Protein AF-S8EBT1-F1 (afdb_monomer)

Radius of gyration: 14.96 Å; Cα contacts (8 Å, |Δi|>4): 111; chains: 1; bounding box: 34×23×42 Å

pLDDT: mean 84.38, std 13.12, range [36.22, 94.62]

Solvent-accessible surface area (backbone atoms only — not comparable to full-atom values): 6217 Å² total; per-residue (Å²): 126,72,70,62,26,76,38,56,50,64,58,59,62,59,48,45,78,43,65,70,53,30,58,51,56,73,31,81,90,28,49,62,36,44,53,48,15,47,75,70,41,89,92,55,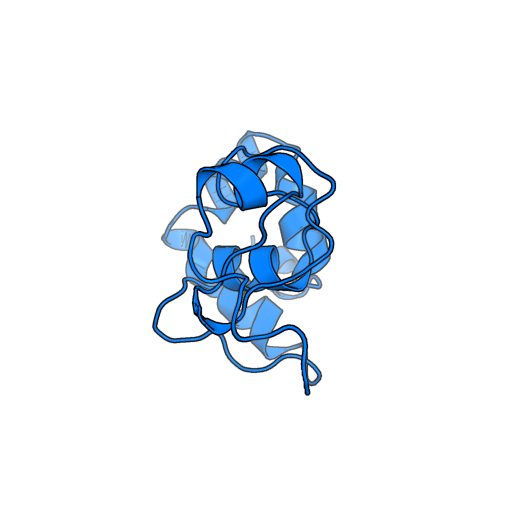78,77,68,55,92,93,46,54,53,72,54,42,49,42,53,72,70,46,41,45,10,70,84,78,66,46,69,72,6,83,54,69,41,74,94,75,72,38,20,52,21,77,70,57,35,76,78,70,48,89,68,68,87,78,75,85,79,130

Sequence (102 aa):
MQICSFVHPQSLLRSRVTKNFHEHLMSKKSAWIWKHSLGRVDELSPCPSELIEPAWIALVYSLTCTLCGNGRATDVYWVVLARVCATCRKDALVFDRFMVTL

Organism: Fomitopsis schrenkii (NCBI:txid2126942)

Secondary structure (DSSP, 8-state):
--GGGGS-HHHHHHGGGSHHHHHHHHSGGGHHHHHHHHTT-TTSPPPPTTS-HHHHHHHHH----TTT--S----EEGGGTEE--HHHHHHH-TTGGGSS--

Structure (mmCIF, N/CA/C/O backbone):
data_AF-S8EBT1-F1
#
_entry.id   AF-S8EBT1-F1
#
loop_
_atom_site.group_PDB
_atom_site.id
_atom_site.type_symbol
_atom_site.label_atom_id
_atom_site.label_alt_id
_atom_site.label_comp_id
_atom_site.label_asym_id
_atom_site.label_entity_id
_atom_site.label_seq_id
_atom_site.pdbx_PDB_ins_code
_atom_site.Cartn_x
_atom_site.Cartn_y
_atom_site.Cartn_z
_atom_site.occupancy
_atom_site.B_iso_or_equiv
_atom_site.auth_seq_id
_atom_site.auth_comp_id
_atom_site.auth_asym_id
_atom_site.auth_atom_id
_atom_site.pdbx_PDB_model_num
ATOM 1 N N . MET A 1 1 ? -10.460 6.589 16.991 1.00 60.97 1 MET A N 1
ATOM 2 C CA . MET A 1 1 ? -10.493 7.578 15.891 1.00 60.97 1 MET A CA 1
ATOM 3 C C . MET A 1 1 ? -11.583 7.209 14.885 1.00 60.97 1 MET A C 1
ATOM 5 O O . MET A 1 1 ? -11.306 6.474 13.950 1.00 60.97 1 MET A O 1
ATOM 9 N N . GLN A 1 2 ? -12.823 7.683 15.067 1.00 70.56 2 GLN A N 1
ATOM 10 C CA . GLN A 1 2 ? -13.908 7.437 14.096 1.00 70.56 2 GLN A CA 1
ATOM 11 C C . GLN A 1 2 ? -13.825 8.327 12.854 1.00 70.56 2 GLN A C 1
ATOM 13 O O . GLN A 1 2 ? -14.161 7.882 11.763 1.00 70.56 2 GLN A O 1
ATOM 18 N N . ILE A 1 3 ? -13.295 9.543 12.993 1.00 79.19 3 ILE A N 1
ATOM 19 C CA . ILE A 1 3 ? -13.215 10.532 11.907 1.00 79.19 3 ILE A CA 1
ATOM 20 C C . ILE A 1 3 ? -12.390 10.006 10.722 1.00 79.19 3 ILE A C 1
ATOM 22 O O . ILE A 1 3 ? -12.779 10.189 9.575 1.00 79.19 3 ILE A O 1
ATOM 26 N N . CYS A 1 4 ? -11.305 9.270 10.985 1.00 80.38 4 CYS A N 1
ATOM 27 C CA . CYS A 1 4 ? -10.456 8.687 9.943 1.00 80.38 4 CYS A CA 1
ATOM 28 C C . CYS A 1 4 ? -11.225 7.757 8.991 1.00 80.38 4 CYS A C 1
ATOM 30 O O . CYS A 1 4 ? -10.870 7.657 7.825 1.00 80.38 4 CYS A O 1
ATOM 32 N N . SER A 1 5 ? -12.301 7.114 9.450 1.00 80.81 5 SER A N 1
ATOM 33 C CA . SER A 1 5 ? -13.095 6.206 8.612 1.00 80.81 5 SER A CA 1
ATOM 34 C C . SER A 1 5 ? -13.935 6.928 7.547 1.00 80.81 5 SER A C 1
ATOM 36 O O . SER A 1 5 ? -14.434 6.283 6.629 1.00 80.81 5 SER A O 1
ATOM 38 N N . PHE A 1 6 ? -14.077 8.253 7.650 1.00 85.62 6 PHE A N 1
ATOM 39 C CA . PHE A 1 6 ? -14.774 9.108 6.682 1.00 85.62 6 PHE A CA 1
ATOM 40 C C . PHE A 1 6 ? -13.820 9.820 5.718 1.00 85.62 6 PHE A C 1
ATOM 42 O O . PHE A 1 6 ? -14.262 10.514 4.808 1.00 85.62 6 PHE A O 1
ATOM 49 N N . VAL A 1 7 ? -12.511 9.682 5.929 1.00 88.00 7 VAL A N 1
ATOM 50 C CA . VAL A 1 7 ? -11.489 10.310 5.095 1.00 88.00 7 VAL A CA 1
ATOM 51 C C . VAL A 1 7 ? -11.232 9.435 3.873 1.00 88.00 7 VAL A C 1
ATOM 53 O O . VAL A 1 7 ? -11.266 8.210 3.970 1.00 88.00 7 VAL A O 1
ATOM 56 N N . HIS A 1 8 ? -10.936 10.057 2.731 1.00 91.12 8 HIS A N 1
ATOM 57 C CA . HIS A 1 8 ? -10.553 9.336 1.520 1.00 91.12 8 HIS A CA 1
ATOM 58 C C . HIS A 1 8 ? -9.315 8.440 1.769 1.00 91.12 8 HIS A C 1
ATOM 60 O O . HIS A 1 8 ? -8.345 8.910 2.383 1.00 91.12 8 HIS A O 1
ATOM 66 N N . PRO A 1 9 ? -9.280 7.188 1.273 1.00 90.69 9 PRO A N 1
ATOM 67 C CA . PRO A 1 9 ? -8.197 6.247 1.565 1.00 90.69 9 PRO A CA 1
ATOM 68 C C . PRO A 1 9 ? -6.801 6.760 1.195 1.00 90.69 9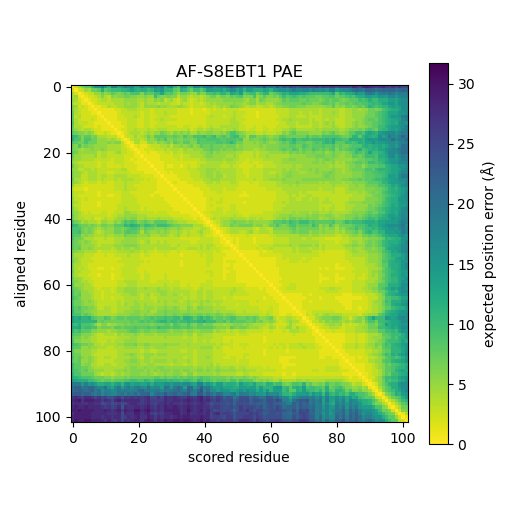 PRO A C 1
ATOM 70 O O . PRO A 1 9 ? -5.835 6.546 1.929 1.00 90.69 9 PRO A O 1
ATOM 73 N N . GLN A 1 10 ? -6.676 7.507 0.094 1.00 90.69 10 GLN A N 1
ATOM 74 C CA . GLN A 1 10 ? -5.404 8.128 -0.291 1.00 90.69 10 GLN A CA 1
ATOM 75 C C . GLN A 1 10 ? -4.900 9.130 0.761 1.00 90.69 10 GLN A C 1
ATOM 77 O O . GLN A 1 10 ? -3.697 9.231 1.004 1.00 90.69 10 GLN A O 1
ATOM 82 N N . SER A 1 11 ? -5.796 9.873 1.406 1.00 90.31 11 SER A N 1
ATOM 83 C CA . SER A 1 11 ? -5.422 10.822 2.457 1.00 90.31 11 SER A CA 1
ATOM 84 C C . SER A 1 11 ? -5.008 10.090 3.736 1.00 90.31 11 SER A C 1
ATOM 86 O O . SER A 1 11 ? -4.027 10.483 4.370 1.00 90.31 11 SER A O 1
ATOM 88 N N . LEU A 1 12 ? -5.658 8.965 4.064 1.00 90.00 12 LEU A N 1
ATOM 89 C CA . LEU A 1 12 ? -5.186 8.063 5.124 1.00 90.00 12 LEU A CA 1
ATOM 90 C C . LEU A 1 12 ? -3.778 7.540 4.824 1.00 90.00 12 LEU A C 1
ATOM 92 O O . LEU A 1 12 ? -2.912 7.547 5.699 1.00 90.00 12 LEU A O 1
ATOM 96 N N . LEU A 1 13 ? -3.508 7.175 3.572 1.00 89.38 13 LEU A N 1
ATOM 97 C CA . LEU A 1 13 ? -2.190 6.738 3.128 1.00 89.38 13 LEU A CA 1
ATOM 98 C C . LEU A 1 13 ? -1.106 7.810 3.334 1.00 89.38 13 LEU A C 1
ATOM 100 O O . LEU A 1 13 ? 0.018 7.478 3.719 1.00 89.38 13 LEU A O 1
ATOM 104 N N . ARG A 1 14 ? -1.440 9.085 3.097 1.00 86.38 14 ARG A N 1
ATOM 105 C CA . ARG A 1 14 ? -0.543 10.239 3.296 1.00 86.38 14 ARG A CA 1
ATOM 106 C C . ARG A 1 14 ? -0.334 10.585 4.770 1.00 86.38 14 ARG A C 1
ATOM 108 O O . ARG A 1 14 ? 0.740 11.046 5.133 1.00 86.38 14 ARG A O 1
ATOM 115 N N . SER A 1 15 ? -1.306 10.303 5.637 1.00 81.94 15 SER A N 1
ATOM 116 C CA . SER A 1 15 ? -1.181 10.534 7.087 1.00 81.94 15 SER A CA 1
ATOM 117 C C . SER A 1 15 ? -0.108 9.664 7.767 1.00 81.94 15 SER A C 1
ATOM 119 O O . SER A 1 15 ? 0.295 9.936 8.897 1.00 81.94 15 SER A O 1
ATOM 121 N N . ARG A 1 16 ? 0.428 8.664 7.048 1.00 71.88 16 ARG A N 1
ATOM 122 C CA . ARG A 1 16 ? 1.551 7.813 7.478 1.00 71.88 16 ARG A CA 1
ATOM 123 C C . ARG A 1 16 ? 2.868 8.568 7.706 1.00 71.88 16 ARG A C 1
ATOM 125 O O . ARG A 1 16 ? 3.788 7.991 8.269 1.00 71.88 16 ARG A O 1
ATOM 132 N N . VAL A 1 17 ? 2.974 9.831 7.290 1.00 76.38 17 VAL A N 1
ATOM 133 C CA . VAL A 1 17 ? 4.176 10.655 7.523 1.00 76.38 17 VAL A CA 1
ATOM 134 C C . VAL A 1 17 ? 4.418 10.887 9.022 1.00 76.38 17 VAL A C 1
ATOM 136 O O . VAL A 1 17 ? 5.562 11.008 9.454 1.00 76.38 17 VAL A O 1
ATOM 139 N N . THR A 1 18 ? 3.365 10.882 9.842 1.00 84.31 18 THR A N 1
ATOM 140 C CA . THR A 1 18 ? 3.491 11.027 11.295 1.00 84.31 18 THR A CA 1
ATOM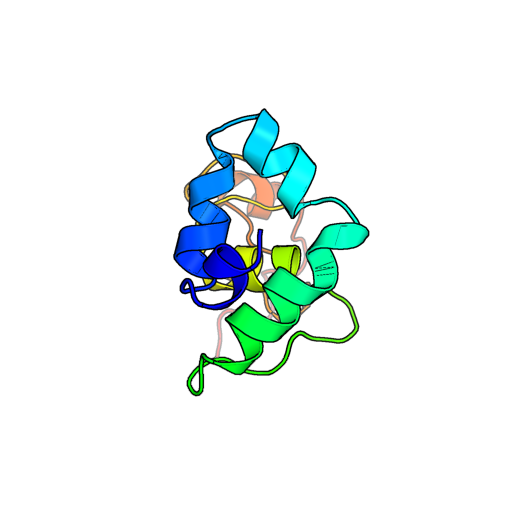 141 C C . THR A 1 18 ? 3.607 9.649 11.944 1.00 84.31 18 THR A C 1
ATOM 143 O O . THR A 1 18 ? 2.650 8.875 11.918 1.00 84.31 18 THR A O 1
ATOM 146 N N . LYS A 1 19 ? 4.750 9.349 12.576 1.00 84.00 19 LYS A N 1
ATOM 147 C CA . LYS A 1 19 ? 5.062 8.025 13.157 1.00 84.00 19 LYS A CA 1
ATOM 148 C C . LYS A 1 19 ? 3.925 7.444 14.012 1.00 84.00 19 LYS A C 1
ATOM 150 O O . LYS A 1 19 ? 3.483 6.328 13.766 1.00 84.00 19 LYS A O 1
ATOM 155 N N . ASN A 1 20 ? 3.385 8.232 14.943 1.00 85.75 20 ASN A N 1
ATOM 156 C CA . ASN A 1 20 ? 2.322 7.775 15.847 1.00 85.75 20 ASN A CA 1
ATOM 157 C C . ASN A 1 20 ? 1.017 7.438 15.103 1.00 85.75 20 ASN A C 1
ATOM 159 O O . ASN A 1 20 ? 0.345 6.460 15.426 1.00 85.75 20 ASN A O 1
ATOM 163 N N . PHE A 1 21 ? 0.653 8.234 14.090 1.00 83.88 21 PHE A N 1
ATOM 164 C CA . PHE A 1 21 ? -0.527 7.959 13.264 1.00 83.88 21 PHE A CA 1
ATOM 165 C C . PHE A 1 21 ? -0.316 6.725 12.399 1.00 83.88 21 PHE A C 1
ATOM 167 O O . PHE A 1 21 ? -1.227 5.911 12.273 1.00 83.88 21 PHE A O 1
ATOM 174 N N . HIS A 1 22 ? 0.880 6.573 11.833 1.00 86.56 22 HIS A N 1
ATOM 175 C CA . HIS A 1 22 ? 1.234 5.399 11.055 1.00 86.56 22 HIS A CA 1
ATOM 176 C C . HIS A 1 22 ? 1.101 4.119 11.884 1.00 86.56 22 HIS A C 1
ATOM 178 O O . HIS A 1 22 ? 0.376 3.211 11.483 1.00 86.56 22 HIS A O 1
ATOM 184 N N . GLU A 1 23 ? 1.725 4.073 13.062 1.00 89.00 23 GLU A N 1
ATOM 185 C CA . GLU A 1 23 ? 1.652 2.925 13.972 1.00 89.00 23 GLU A CA 1
ATOM 186 C C . GLU A 1 23 ? 0.203 2.610 14.369 1.00 89.00 23 GLU A C 1
ATOM 188 O O . GLU A 1 23 ? -0.226 1.454 14.326 1.00 89.00 23 GLU A O 1
ATOM 193 N N . HIS A 1 24 ? -0.593 3.637 14.683 1.00 89.88 24 HIS A N 1
ATOM 194 C CA . HIS A 1 24 ? -1.999 3.451 15.027 1.00 89.88 24 HIS A CA 1
ATOM 195 C C . HIS A 1 24 ? -2.821 2.901 13.853 1.00 89.88 24 HIS A C 1
ATOM 197 O O . HIS A 1 24 ? -3.573 1.938 14.030 1.00 89.88 24 HIS A O 1
ATOM 203 N N . LEU A 1 2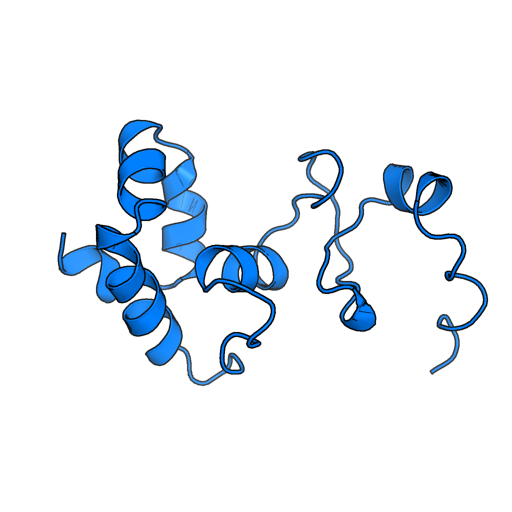5 ? -2.684 3.482 12.657 1.00 89.62 25 LEU A N 1
ATOM 204 C CA . LEU A 1 25 ? -3.447 3.101 11.464 1.00 89.62 25 LEU A CA 1
ATOM 205 C C . LEU A 1 25 ? -3.058 1.727 10.918 1.00 89.62 25 LEU A C 1
ATOM 207 O O . LEU A 1 25 ? -3.919 1.037 10.379 1.00 89.62 25 LEU A O 1
ATOM 211 N N . MET A 1 26 ? -1.798 1.318 11.065 1.00 89.38 26 MET A N 1
ATOM 212 C CA . MET A 1 26 ? -1.324 -0.005 10.643 1.00 89.38 2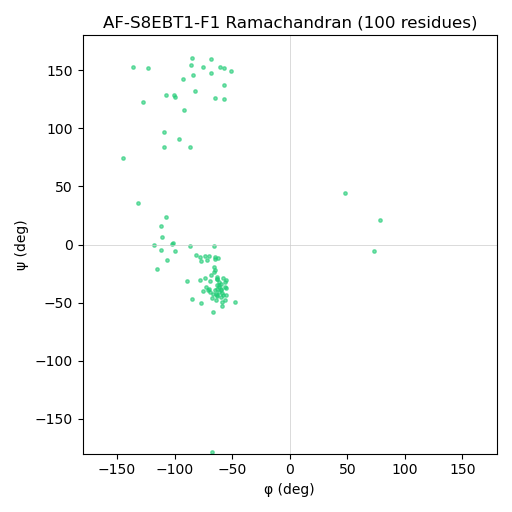6 MET A CA 1
ATOM 213 C C . MET A 1 26 ? -1.640 -1.106 11.666 1.00 89.38 26 MET A C 1
ATOM 215 O O . MET A 1 26 ? -1.464 -2.289 11.377 1.00 89.38 26 MET A O 1
ATOM 219 N N . SER A 1 27 ? -2.123 -0.753 12.862 1.00 91.44 27 SER A N 1
ATOM 220 C CA . SER A 1 27 ? -2.535 -1.743 13.855 1.00 91.44 27 SER A CA 1
ATOM 221 C C . SER A 1 27 ? -3.796 -2.498 13.414 1.00 91.44 27 SER A C 1
ATOM 223 O O . SER A 1 27 ? -4.712 -1.931 12.815 1.00 91.44 27 SER A O 1
ATOM 225 N N . LYS A 1 28 ? -3.913 -3.775 13.803 1.00 89.25 28 LYS A N 1
ATOM 226 C CA . LYS A 1 28 ? -5.111 -4.599 13.533 1.00 89.25 28 LYS A CA 1
ATOM 227 C C . LYS A 1 28 ? -6.407 -3.962 14.056 1.00 89.25 28 LYS A C 1
ATOM 229 O O . LYS A 1 28 ? -7.461 -4.133 13.454 1.00 89.25 28 LYS A O 1
ATOM 234 N N . LYS A 1 29 ? -6.325 -3.182 15.144 1.00 90.31 29 LYS A N 1
ATOM 235 C CA . LYS A 1 29 ? -7.463 -2.450 15.730 1.00 90.31 29 LYS A CA 1
ATOM 236 C C . LYS A 1 29 ? -8.010 -1.356 14.809 1.00 90.31 29 LYS A C 1
ATOM 238 O O . LYS A 1 29 ? -9.145 -0.936 14.996 1.00 90.31 29 LYS A O 1
ATOM 243 N N . SER A 1 30 ? -7.224 -0.918 13.831 1.00 91.38 30 SER A N 1
ATOM 244 C CA . SER A 1 30 ? -7.585 0.111 12.855 1.00 91.38 30 SER A CA 1
ATOM 245 C C . SER A 1 30 ? -7.973 -0.465 11.493 1.00 91.38 30 SER A C 1
ATOM 247 O O . SER A 1 30 ? -8.327 0.300 10.604 1.00 91.38 30 SER A O 1
ATOM 249 N N . ALA A 1 31 ? -7.973 -1.791 11.307 1.00 91.56 31 ALA A N 1
ATOM 250 C CA . ALA A 1 31 ? -8.342 -2.419 10.032 1.00 91.56 31 ALA A CA 1
ATOM 251 C C . ALA A 1 31 ? -9.743 -1.995 9.548 1.00 91.56 31 ALA A C 1
ATOM 253 O O . ALA A 1 31 ? -9.959 -1.745 8.365 1.00 91.56 31 ALA A O 1
ATOM 254 N N . TRP A 1 32 ? -10.687 -1.830 10.478 1.00 92.56 32 TRP A N 1
ATOM 255 C CA . TRP A 1 32 ? -12.040 -1.366 10.165 1.00 92.56 32 TRP A CA 1
ATOM 256 C C . TRP A 1 32 ? -12.071 0.059 9.585 1.00 92.56 32 TRP A C 1
ATOM 258 O O . TRP A 1 32 ? -12.944 0.353 8.774 1.00 92.56 32 TRP A O 1
ATOM 268 N N . ILE A 1 33 ? -11.118 0.928 9.953 1.00 93.56 33 ILE A N 1
ATOM 269 C CA . ILE A 1 33 ? -11.009 2.296 9.420 1.00 93.56 33 ILE A CA 1
ATOM 270 C C . ILE A 1 33 ? -10.738 2.228 7.920 1.00 93.56 33 ILE A C 1
ATOM 272 O O . ILE A 1 33 ? -11.385 2.934 7.152 1.00 93.56 33 ILE A O 1
ATOM 276 N N . TRP A 1 34 ? -9.822 1.350 7.507 1.00 92.81 34 TRP A N 1
ATOM 277 C CA . TRP A 1 34 ? -9.483 1.151 6.102 1.00 92.81 34 TRP A CA 1
ATOM 278 C C . TRP A 1 34 ? -10.631 0.530 5.318 1.00 92.81 34 TRP A C 1
ATOM 280 O O . TRP A 1 34 ? -10.972 1.049 4.263 1.00 92.81 34 TRP A O 1
ATOM 290 N N . LYS A 1 35 ? -11.273 -0.513 5.859 1.00 91.94 35 LYS A N 1
ATOM 291 C CA . LYS A 1 35 ? -12.458 -1.134 5.244 1.00 91.94 35 LYS A CA 1
ATOM 292 C C . LYS A 1 35 ? -13.571 -0.122 5.003 1.00 91.94 35 LYS A C 1
ATOM 294 O O . LYS A 1 35 ? -14.120 -0.052 3.911 1.00 91.94 35 LYS A O 1
ATOM 299 N N . HIS A 1 36 ? -13.880 0.680 6.018 1.00 92.69 36 HIS A N 1
ATOM 300 C CA . HIS A 1 36 ? -14.945 1.668 5.935 1.00 92.69 36 HIS A CA 1
ATOM 301 C C . HIS A 1 36 ? -14.577 2.845 5.025 1.00 92.69 36 HIS A C 1
ATOM 303 O O . HIS A 1 36 ? -15.419 3.304 4.266 1.00 92.69 36 HIS A O 1
ATOM 309 N N . SER A 1 37 ? -13.328 3.314 5.063 1.00 92.00 37 SER A N 1
ATOM 310 C CA . SER A 1 37 ? -12.833 4.358 4.158 1.00 92.00 37 SER A CA 1
ATOM 311 C C . SER A 1 37 ? -12.861 3.893 2.698 1.00 92.00 37 SER A C 1
ATOM 313 O O . SER A 1 37 ? -13.323 4.631 1.832 1.00 92.00 37 SER A O 1
ATOM 315 N N . LEU A 1 38 ? -12.433 2.653 2.429 1.00 91.62 38 LEU A N 1
ATOM 316 C CA . LEU A 1 38 ? -12.444 2.049 1.096 1.00 91.62 38 LEU A CA 1
ATOM 317 C C . LEU A 1 38 ? -13.870 1.825 0.581 1.00 91.62 38 LEU A C 1
ATOM 319 O O . LEU A 1 38 ? -14.152 2.155 -0.562 1.00 91.62 38 LEU A O 1
ATOM 323 N N . GLY A 1 39 ? -14.786 1.338 1.424 1.00 89.56 39 GLY A N 1
ATOM 324 C CA . GLY A 1 39 ? -16.185 1.101 1.047 1.00 89.56 39 GLY A CA 1
ATOM 325 C C . GLY A 1 39 ? -16.997 2.360 0.713 1.00 89.56 39 GLY A C 1
ATOM 326 O O . GLY A 1 39 ? -18.174 2.245 0.401 1.00 89.56 39 GLY A O 1
ATOM 327 N N . ARG A 1 40 ? -16.397 3.554 0.809 1.00 88.88 40 ARG A N 1
ATOM 328 C CA . ARG A 1 40 ? -16.998 4.839 0.409 1.00 88.88 40 ARG A CA 1
ATOM 329 C C . ARG A 1 40 ? -16.489 5.340 -0.945 1.00 88.88 40 ARG A C 1
ATOM 331 O O . ARG A 1 40 ? -16.838 6.448 -1.338 1.00 88.88 40 ARG A O 1
ATOM 338 N N . VAL A 1 41 ? -15.618 4.580 -1.606 1.00 89.31 41 VAL A N 1
ATOM 339 C CA . VAL A 1 41 ? -15.015 4.928 -2.894 1.00 89.31 41 VAL A CA 1
ATOM 340 C C . VAL A 1 41 ? -15.618 4.018 -3.961 1.00 89.31 41 VAL A C 1
ATOM 342 O O . VAL A 1 41 ? -15.174 2.887 -4.127 1.00 89.31 41 VAL A O 1
ATOM 345 N N . ASP A 1 42 ? -16.633 4.511 -4.674 1.00 84.69 42 ASP A N 1
ATOM 346 C CA . ASP A 1 42 ? -17.388 3.718 -5.664 1.00 84.69 42 ASP A CA 1
ATOM 347 C C . ASP A 1 42 ? -16.559 3.356 -6.909 1.00 84.69 42 ASP A C 1
ATOM 349 O O . ASP A 1 42 ? -16.801 2.352 -7.573 1.00 84.69 42 ASP A O 1
ATOM 353 N N . GLU A 1 43 ? -15.556 4.171 -7.225 1.00 85.00 43 GLU A N 1
ATOM 354 C CA . GLU A 1 43 ? -14.661 4.015 -8.379 1.00 85.00 43 GLU A CA 1
ATOM 355 C C . GLU A 1 43 ? -13.564 2.958 -8.181 1.00 85.00 43 GLU A C 1
ATOM 357 O O . GLU A 1 43 ? -12.872 2.604 -9.138 1.00 85.00 43 GLU A O 1
ATOM 362 N N . LEU A 1 44 ? -13.383 2.452 -6.956 1.00 85.56 44 LEU A N 1
ATOM 363 C CA . LEU A 1 44 ? -12.317 1.513 -6.633 1.00 85.56 44 LEU A CA 1
ATOM 364 C C . LEU A 1 44 ? -12.871 0.109 -6.404 1.00 85.56 44 LEU A C 1
ATOM 366 O O . LEU A 1 44 ? -13.769 -0.103 -5.592 1.00 85.56 44 LEU A O 1
ATOM 370 N N . SER A 1 45 ? -12.287 -0.881 -7.083 1.00 86.94 45 SER A N 1
ATOM 371 C CA . SER A 1 45 ? -12.653 -2.274 -6.854 1.00 86.94 45 SER A CA 1
ATOM 372 C C . SER A 1 45 ? -12.384 -2.687 -5.398 1.00 86.94 45 SER A C 1
ATOM 374 O O . SER A 1 45 ? -11.464 -2.156 -4.755 1.00 86.94 45 SER A O 1
ATOM 376 N N . PRO A 1 46 ? -13.138 -3.672 -4.878 1.00 87.75 46 PRO A N 1
ATOM 377 C CA . PRO A 1 46 ? -12.862 -4.252 -3.573 1.00 87.75 46 PRO A CA 1
ATOM 378 C C . PRO A 1 46 ? -11.400 -4.687 -3.441 1.00 87.75 46 PRO A C 1
ATOM 380 O O . PRO A 1 46 ? -10.765 -5.084 -4.421 1.00 87.75 46 PRO A O 1
ATOM 383 N N . CYS A 1 47 ? -10.876 -4.626 -2.216 1.00 92.69 47 CYS A N 1
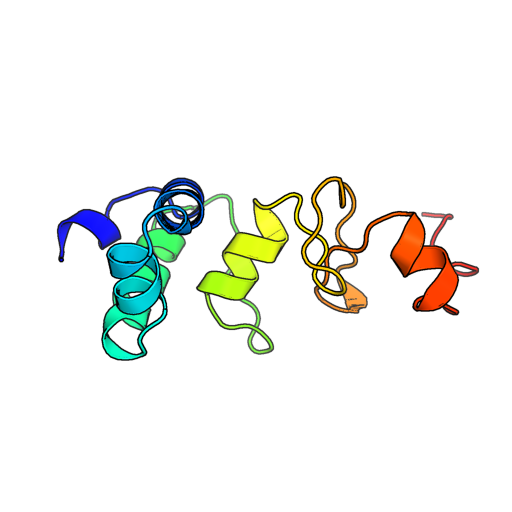ATOM 384 C CA . CYS A 1 47 ? -9.539 -5.125 -1.912 1.00 92.69 47 CYS A CA 1
ATOM 385 C C . CYS A 1 47 ? -9.444 -6.616 -2.295 1.00 92.69 47 CYS A C 1
ATOM 387 O O . CYS A 1 47 ? -10.266 -7.398 -1.806 1.00 92.69 47 CYS A O 1
ATOM 389 N N . PRO A 1 48 ? -8.465 -7.021 -3.127 1.00 92.00 48 PRO A N 1
ATOM 390 C CA . PRO A 1 48 ? -8.197 -8.428 -3.410 1.00 92.00 48 PRO A CA 1
ATOM 391 C C . PRO A 1 48 ? -7.907 -9.212 -2.127 1.00 92.00 48 PRO A C 1
ATOM 393 O O . PRO A 1 48 ? -7.383 -8.655 -1.162 1.00 92.00 48 PRO A O 1
ATOM 396 N N . SER A 1 49 ? -8.211 -10.509 -2.125 1.00 92.12 49 SER A N 1
ATOM 397 C CA . SER A 1 49 ? -8.028 -11.391 -0.960 1.00 92.12 49 SER A CA 1
ATOM 398 C C . SER A 1 49 ? -6.562 -11.589 -0.551 1.00 92.12 49 SER A C 1
ATOM 400 O O . SER A 1 49 ? -6.254 -11.905 0.595 1.00 92.12 49 SER A O 1
ATOM 402 N N . GLU A 1 50 ? -5.661 -11.361 -1.498 1.00 92.81 50 GLU A N 1
ATOM 403 C CA . GLU A 1 50 ? -4.213 -11.464 -1.408 1.00 92.81 50 GLU A CA 1
ATOM 404 C C . GLU A 1 50 ? -3.595 -10.259 -0.687 1.00 92.81 50 GLU A C 1
ATOM 406 O O . GLU A 1 50 ? -2.426 -10.295 -0.298 1.00 92.81 50 GLU A O 1
ATOM 411 N N . LEU A 1 51 ? -4.364 -9.179 -0.511 1.00 92.50 51 LEU A N 1
ATOM 412 C CA . LEU A 1 51 ? -3.910 -7.935 0.091 1.00 92.50 51 LEU A CA 1
ATOM 413 C C . LEU A 1 51 ? -4.754 -7.551 1.302 1.00 92.50 51 LEU A C 1
ATOM 415 O O . LEU A 1 51 ? -5.947 -7.816 1.397 1.00 92.50 51 LEU A O 1
ATOM 419 N N . ILE A 1 52 ? -4.109 -6.832 2.216 1.00 92.81 52 ILE A N 1
ATOM 420 C CA . ILE A 1 52 ? -4.808 -6.037 3.225 1.00 92.81 52 ILE A CA 1
ATOM 421 C C . ILE A 1 52 ? -5.155 -4.663 2.647 1.00 92.81 52 ILE A C 1
ATOM 423 O O . ILE A 1 52 ? -4.438 -4.143 1.788 1.00 92.81 52 ILE A O 1
ATOM 427 N N . GLU A 1 53 ? -6.190 -4.013 3.173 1.00 93.56 53 GLU A N 1
ATOM 428 C CA . GLU A 1 53 ? -6.689 -2.739 2.649 1.00 93.56 53 GLU A CA 1
ATOM 429 C C . GLU A 1 53 ? -5.606 -1.644 2.577 1.00 93.56 53 GLU A C 1
ATOM 431 O O . GLU A 1 53 ? -5.491 -1.003 1.534 1.00 93.56 53 GLU A O 1
ATOM 436 N N . PRO A 1 54 ? -4.729 -1.439 3.585 1.00 92.62 54 PRO A N 1
ATOM 437 C CA . PRO A 1 54 ? -3.644 -0.460 3.469 1.00 92.62 54 PRO A CA 1
ATOM 438 C C . PRO A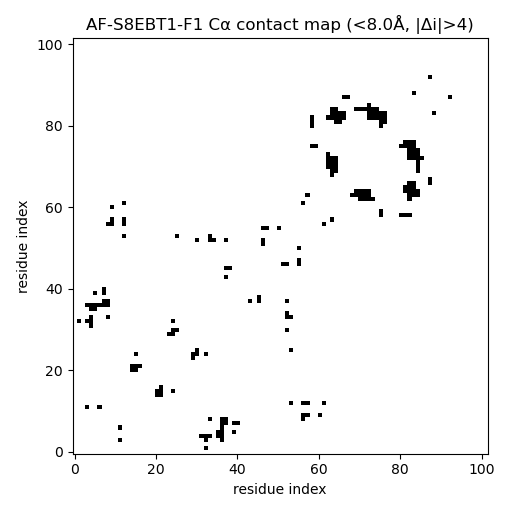 1 54 ? -2.678 -0.749 2.311 1.00 92.62 54 PRO A C 1
ATOM 440 O O . PRO A 1 54 ? -2.139 0.184 1.713 1.00 92.62 54 PRO A O 1
ATOM 443 N N . ALA A 1 55 ? -2.439 -2.029 2.004 1.00 92.56 55 ALA A N 1
ATOM 444 C CA . ALA A 1 55 ? -1.574 -2.450 0.906 1.00 92.56 55 ALA A CA 1
ATOM 445 C C . ALA A 1 55 ? -2.268 -2.252 -0.446 1.00 92.56 55 ALA A C 1
ATOM 447 O O . ALA A 1 55 ? -1.644 -1.737 -1.369 1.00 92.56 55 ALA A O 1
ATOM 448 N N . TRP A 1 56 ? -3.567 -2.552 -0.534 1.00 94.62 56 TRP A N 1
ATOM 449 C CA . TRP A 1 56 ? -4.393 -2.253 -1.705 1.00 94.62 56 TRP A CA 1
ATOM 450 C C . TRP A 1 56 ? -4.414 -0.758 -2.031 1.00 94.62 56 TRP A C 1
ATOM 452 O O . TRP A 1 56 ? -4.095 -0.349 -3.145 1.00 94.62 56 TRP A O 1
ATOM 462 N N . ILE A 1 57 ? -4.668 0.088 -1.032 1.00 93.44 57 ILE A N 1
ATOM 463 C CA . ILE A 1 57 ? -4.641 1.546 -1.202 1.00 93.44 57 ILE A CA 1
ATOM 464 C C . ILE A 1 57 ? -3.241 2.036 -1.590 1.00 93.44 57 ILE A C 1
ATOM 466 O O . ILE A 1 57 ? -3.114 2.944 -2.412 1.00 93.44 57 ILE A O 1
ATOM 470 N N . ALA A 1 58 ? -2.177 1.448 -1.033 1.00 92.88 58 ALA A N 1
ATOM 471 C CA . ALA A 1 58 ? -0.813 1.775 -1.439 1.00 92.88 58 ALA A CA 1
ATOM 472 C C . ALA A 1 58 ? -0.542 1.388 -2.901 1.00 92.88 58 ALA A C 1
ATOM 474 O O . ALA A 1 58 ? 0.061 2.176 -3.627 1.00 92.88 58 ALA A O 1
ATOM 475 N N . LEU A 1 59 ? -1.007 0.216 -3.335 1.00 94.31 59 LEU A N 1
ATOM 476 C CA . LEU A 1 59 ? -0.879 -0.259 -4.709 1.00 94.31 59 LEU A CA 1
ATOM 477 C C . LEU A 1 59 ? -1.593 0.675 -5.688 1.00 94.31 59 LEU A C 1
ATOM 479 O O . LEU A 1 59 ? -1.051 1.000 -6.737 1.00 94.31 59 LEU A O 1
ATOM 483 N N . VAL A 1 60 ? -2.776 1.162 -5.329 1.00 92.75 60 VAL A N 1
ATOM 484 C CA . VAL A 1 60 ? -3.582 2.019 -6.202 1.00 92.75 60 VAL A CA 1
ATOM 485 C C . VAL A 1 60 ? -3.039 3.450 -6.222 1.00 92.75 60 VAL A C 1
ATOM 487 O O . VAL A 1 60 ? -2.763 3.985 -7.293 1.00 92.75 60 VAL A O 1
ATOM 490 N N . TYR A 1 61 ? -2.808 4.059 -5.054 1.00 91.56 61 TYR A N 1
ATOM 491 C CA . TYR A 1 61 ? -2.583 5.506 -4.941 1.00 91.56 61 TYR A CA 1
ATOM 492 C C . TYR A 1 61 ? -1.139 5.949 -4.662 1.00 91.56 61 TYR A C 1
ATOM 494 O O . TYR A 1 61 ? -0.855 7.149 -4.733 1.00 91.56 61 TYR A O 1
ATOM 502 N N . SER A 1 62 ? -0.234 5.045 -4.275 1.00 91.50 62 SER A N 1
ATOM 503 C CA . SER A 1 62 ? 1.164 5.408 -4.008 1.00 91.50 62 SER A CA 1
ATOM 504 C C . SER A 1 62 ? 1.999 5.414 -5.284 1.00 91.50 62 SER A C 1
ATOM 506 O O . SER A 1 62 ? 1.659 4.763 -6.257 1.00 91.50 62 SER A O 1
ATOM 508 N N . LEU A 1 63 ? 3.150 6.088 -5.261 1.00 92.62 63 LEU A N 1
ATOM 509 C CA . LEU A 1 63 ? 4.199 5.956 -6.288 1.00 92.62 63 LEU A CA 1
ATOM 510 C C . LEU A 1 63 ? 5.457 5.282 -5.727 1.00 92.62 63 LEU A C 1
ATOM 512 O O . LEU A 1 63 ? 6.547 5.393 -6.291 1.00 92.62 63 LEU A O 1
ATOM 516 N N . THR A 1 64 ? 5.317 4.635 -4.573 1.00 92.69 64 THR A N 1
ATOM 517 C CA . THR A 1 64 ? 6.389 3.932 -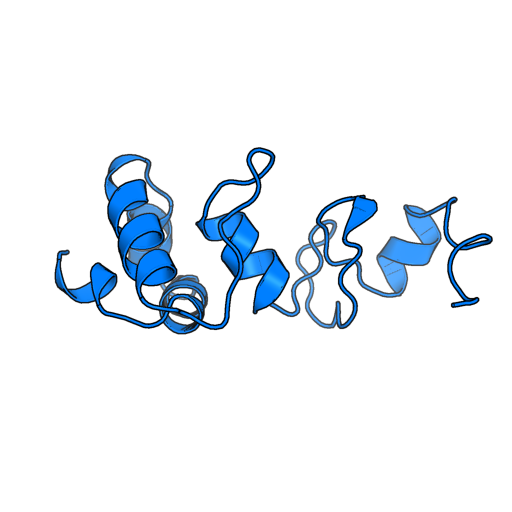3.876 1.00 92.69 64 THR A CA 1
ATOM 518 C C . THR A 1 64 ? 6.589 2.544 -4.468 1.00 92.69 64 THR A C 1
ATOM 520 O O . THR A 1 64 ? 5.634 1.791 -4.633 1.00 92.69 64 THR A O 1
ATOM 523 N N . CYS A 1 65 ? 7.842 2.199 -4.747 1.00 92.56 65 CYS A N 1
ATOM 524 C CA . CYS A 1 65 ? 8.259 0.857 -5.108 1.00 92.56 65 CYS A CA 1
ATOM 525 C C . CYS A 1 65 ? 8.038 -0.094 -3.928 1.00 92.56 65 CYS A C 1
ATOM 527 O O . CYS A 1 65 ? 8.558 0.142 -2.838 1.00 92.56 65 CYS A O 1
ATOM 529 N N . THR A 1 66 ? 7.324 -1.190 -4.161 1.00 91.19 66 THR A N 1
ATOM 530 C CA . THR A 1 66 ? 7.083 -2.248 -3.175 1.00 91.19 66 THR A CA 1
ATOM 531 C C . THR A 1 66 ? 8.384 -2.931 -2.742 1.00 91.19 66 THR A C 1
ATOM 533 O O . THR A 1 66 ? 8.480 -3.376 -1.605 1.00 91.19 66 THR A O 1
ATOM 536 N N . LEU A 1 67 ? 9.394 -2.990 -3.620 1.00 89.81 67 LEU A N 1
ATOM 537 C CA . LEU A 1 67 ? 10.644 -3.712 -3.357 1.00 89.81 67 LEU A CA 1
ATOM 538 C C . LEU A 1 67 ? 11.672 -2.884 -2.579 1.00 89.81 67 LEU A C 1
ATOM 540 O O . LEU A 1 67 ? 12.261 -3.378 -1.626 1.00 89.81 67 LEU A O 1
ATOM 544 N N . CYS A 1 68 ? 11.900 -1.629 -2.976 1.00 91.44 68 CYS A N 1
ATOM 545 C CA . CYS A 1 68 ? 12.952 -0.796 -2.381 1.00 91.44 68 CYS A CA 1
ATOM 546 C C . CYS A 1 68 ? 12.437 0.393 -1.564 1.00 91.44 68 CYS A C 1
ATOM 548 O O . CYS A 1 68 ? 13.238 1.124 -0.992 1.00 91.44 68 CYS A O 1
ATOM 550 N N . GLY A 1 69 ? 11.125 0.644 -1.536 1.00 90.19 69 GLY A N 1
ATOM 551 C CA . GLY A 1 69 ? 10.532 1.756 -0.786 1.00 90.19 69 GLY A CA 1
ATOM 552 C C . GLY A 1 69 ? 10.764 3.151 -1.383 1.00 90.19 69 GLY A C 1
ATOM 553 O O . GLY A 1 69 ? 10.174 4.123 -0.911 1.00 90.19 69 GLY A O 1
AT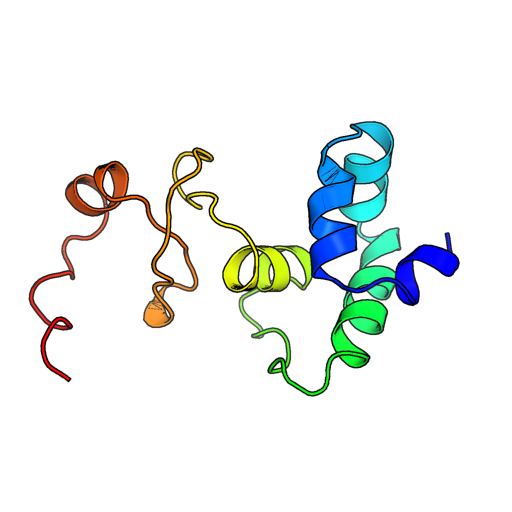OM 554 N N . ASN A 1 70 ? 11.561 3.279 -2.447 1.00 89.62 70 ASN A N 1
ATOM 555 C CA . ASN A 1 70 ? 11.771 4.559 -3.124 1.00 89.62 70 ASN A CA 1
ATOM 556 C C . ASN A 1 70 ? 10.568 4.951 -3.988 1.00 89.62 70 ASN A C 1
ATOM 558 O O . ASN A 1 70 ? 9.838 4.100 -4.493 1.00 89.62 70 ASN A O 1
ATOM 562 N N . GLY A 1 71 ? 10.370 6.254 -4.193 1.00 85.62 71 GLY A N 1
ATOM 563 C CA . GLY A 1 71 ? 9.358 6.762 -5.123 1.00 85.62 71 GLY A CA 1
ATOM 564 C C . GLY A 1 71 ? 9.669 6.453 -6.597 1.00 85.62 71 GLY A C 1
ATOM 565 O O . GLY A 1 71 ? 10.718 5.897 -6.922 1.00 85.62 71 GLY A O 1
ATOM 566 N N . ARG A 1 72 ? 8.788 6.917 -7.497 1.00 87.31 72 ARG A N 1
ATOM 567 C CA . ARG A 1 72 ? 8.886 6.811 -8.974 1.00 87.31 72 ARG A CA 1
ATOM 568 C C . ARG A 1 72 ? 8.515 5.442 -9.564 1.00 87.31 72 ARG A C 1
ATOM 570 O O . ARG A 1 72 ? 8.895 5.138 -10.690 1.00 87.31 72 ARG A O 1
ATOM 577 N N . ALA A 1 73 ? 7.761 4.621 -8.839 1.00 90.25 73 ALA A N 1
ATOM 578 C CA . ALA A 1 73 ? 7.123 3.435 -9.404 1.00 90.25 73 ALA A CA 1
ATOM 579 C C . ALA A 1 73 ? 5.755 3.816 -10.003 1.00 90.25 73 ALA A C 1
ATOM 581 O O . ALA A 1 73 ? 4.724 3.745 -9.330 1.00 90.25 73 ALA A O 1
ATOM 582 N N . THR A 1 74 ? 5.768 4.301 -11.248 1.00 84.75 74 THR A N 1
ATOM 583 C CA . THR A 1 74 ? 4.576 4.796 -11.964 1.00 84.75 74 THR A CA 1
ATOM 584 C C . THR A 1 74 ? 3.617 3.679 -12.351 1.00 84.75 74 THR A C 1
ATOM 586 O O . THR A 1 74 ? 2.406 3.847 -12.210 1.00 84.75 74 THR A O 1
ATOM 589 N N . ASP A 1 75 ? 4.161 2.531 -12.748 1.00 86.50 75 ASP A N 1
ATOM 590 C CA . ASP A 1 75 ? 3.378 1.409 -13.257 1.00 86.50 75 ASP A CA 1
ATOM 591 C C . ASP A 1 75 ? 3.006 0.434 -12.138 1.00 86.50 75 ASP A C 1
ATOM 593 O O . ASP A 1 75 ? 3.801 0.155 -11.230 1.00 86.50 75 ASP A O 1
ATOM 597 N N . VAL A 1 76 ? 1.790 -0.101 -12.236 1.00 90.56 76 VAL A N 1
ATOM 598 C CA . VAL A 1 76 ? 1.287 -1.183 -11.387 1.00 90.56 76 VAL A CA 1
ATOM 599 C C . VAL A 1 76 ? 1.378 -2.491 -12.157 1.00 90.56 76 VAL A C 1
ATOM 601 O O . VAL A 1 76 ? 0.853 -2.606 -13.261 1.00 90.56 76 VAL A O 1
ATOM 604 N N . TYR A 1 77 ? 1.992 -3.496 -11.545 1.00 90.56 77 TYR A N 1
ATOM 605 C CA . TYR A 1 77 ? 2.025 -4.859 -12.055 1.00 90.56 77 TYR A CA 1
ATOM 606 C C . TYR A 1 77 ? 0.918 -5.660 -11.388 1.00 90.56 77 TYR A C 1
ATOM 608 O O . TYR A 1 77 ? 1.123 -6.242 -10.323 1.00 90.56 77 TYR A O 1
ATOM 616 N N . TRP A 1 78 ? -0.263 -5.680 -12.004 1.00 89.69 78 TRP A N 1
ATOM 617 C CA . TRP A 1 78 ? -1.454 -6.315 -11.431 1.00 89.69 78 TRP A CA 1
ATOM 618 C C . TRP A 1 78 ? -1.294 -7.820 -11.193 1.00 89.69 78 TRP A C 1
ATOM 620 O O . TRP A 1 78 ? -1.811 -8.326 -10.207 1.00 89.69 78 TRP A O 1
ATOM 630 N N . VAL A 1 79 ? -0.513 -8.518 -12.025 1.00 87.69 79 VAL A N 1
ATOM 631 C CA . VAL A 1 79 ? -0.257 -9.967 -11.882 1.00 87.69 79 VAL A CA 1
ATOM 632 C C . VAL A 1 79 ? 0.439 -10.306 -10.560 1.00 87.69 79 VAL A C 1
ATOM 634 O O . VAL A 1 79 ? 0.172 -11.345 -9.968 1.00 87.69 79 VAL A O 1
ATOM 637 N N . VAL A 1 80 ? 1.323 -9.426 -10.087 1.00 87.81 80 VAL A N 1
ATOM 638 C CA . VAL A 1 80 ? 2.085 -9.613 -8.838 1.00 87.81 80 VAL A CA 1
ATOM 639 C C . VAL A 1 80 ? 1.659 -8.639 -7.740 1.00 87.81 80 VAL A C 1
ATOM 641 O O . VAL A 1 80 ? 2.300 -8.573 -6.695 1.00 87.81 80 VAL A O 1
ATOM 644 N N . LEU A 1 81 ? 0.599 -7.861 -7.987 1.00 91.88 81 LEU A N 1
ATOM 645 C CA . LEU A 1 81 ? 0.041 -6.867 -7.072 1.00 91.88 81 LEU A CA 1
ATOM 646 C C . LEU A 1 81 ? 1.105 -5.935 -6.458 1.00 91.88 81 LEU A C 1
ATOM 648 O O . LEU A 1 81 ? 1.091 -5.644 -5.260 1.00 91.88 81 LEU A O 1
ATOM 652 N N . ALA A 1 82 ? 2.037 -5.448 -7.285 1.00 91.38 82 ALA A N 1
ATOM 653 C CA . ALA A 1 82 ? 3.154 -4.616 -6.837 1.00 91.38 82 ALA A CA 1
ATOM 654 C C . ALA A 1 82 ? 3.415 -3.409 -7.746 1.00 91.38 82 ALA A C 1
ATOM 656 O O . ALA A 1 82 ? 3.182 -3.439 -8.954 1.00 91.38 82 ALA A O 1
ATOM 657 N N . ARG A 1 83 ? 3.977 -2.347 -7.161 1.00 92.25 83 ARG A N 1
ATOM 658 C CA . ARG A 1 83 ? 4.587 -1.234 -7.896 1.00 92.25 83 ARG A CA 1
ATOM 659 C C . ARG A 1 83 ? 6.089 -1.424 -7.901 1.00 92.25 83 ARG A C 1
ATOM 661 O O . ARG A 1 83 ? 6.695 -1.571 -6.842 1.00 92.25 83 ARG A O 1
ATOM 668 N N . VAL A 1 84 ? 6.708 -1.392 -9.075 1.00 90.75 84 VAL A N 1
ATOM 669 C CA . VAL A 1 84 ? 8.150 -1.629 -9.203 1.00 90.75 84 VAL A CA 1
ATOM 670 C C . VAL A 1 84 ? 8.790 -0.487 -9.981 1.00 90.75 84 VAL A C 1
ATOM 672 O O . VAL A 1 84 ? 8.389 -0.177 -11.104 1.00 90.75 84 VAL A O 1
ATOM 675 N N . CYS A 1 85 ? 9.781 0.174 -9.376 1.00 90.88 85 CYS A N 1
ATOM 676 C CA . CYS A 1 85 ? 10.533 1.224 -10.058 1.00 90.88 85 CYS A CA 1
ATOM 677 C C . CYS A 1 85 ? 11.394 0.633 -11.185 1.00 90.88 85 CYS A C 1
ATOM 679 O O . CYS A 1 85 ? 11.725 -0.552 -11.179 1.00 90.88 85 CYS A O 1
ATOM 681 N N . ALA A 1 86 ? 11.796 1.470 -12.142 1.00 87.88 86 ALA A N 1
ATOM 682 C CA . ALA A 1 86 ? 12.587 1.032 -13.293 1.00 87.88 86 ALA A CA 1
ATOM 683 C C . ALA A 1 86 ? 13.895 0.318 -12.904 1.00 87.88 86 ALA A C 1
ATOM 685 O O . ALA A 1 86 ? 14.320 -0.590 -13.610 1.00 87.88 86 ALA A O 1
ATOM 686 N N . THR A 1 87 ? 14.516 0.695 -11.781 1.00 88.81 87 THR A N 1
ATOM 687 C CA . THR A 1 87 ? 15.718 0.024 -11.265 1.00 88.81 87 THR A CA 1
ATOM 688 C C . THR A 1 87 ? 15.397 -1.399 -10.820 1.00 88.81 87 THR A C 1
ATOM 690 O O . THR A 1 87 ? 15.920 -2.345 -11.392 1.00 88.81 87 THR A O 1
ATOM 693 N N . CYS A 1 88 ? 14.461 -1.569 -9.880 1.00 88.50 88 CYS A N 1
ATOM 694 C CA . CYS A 1 88 ? 14.117 -2.892 -9.358 1.00 88.50 88 CYS A CA 1
ATOM 695 C C . CYS A 1 88 ? 13.463 -3.803 -10.404 1.00 88.50 88 CYS A C 1
ATOM 697 O O . CYS A 1 88 ? 13.535 -5.017 -10.277 1.00 88.50 88 CYS A O 1
ATOM 699 N N . ARG A 1 89 ? 12.839 -3.238 -11.445 1.00 86.06 89 ARG A N 1
ATOM 700 C CA . ARG A 1 89 ? 12.281 -4.004 -12.568 1.00 86.06 89 ARG A CA 1
ATOM 701 C C . ARG A 1 89 ? 13.369 -4.808 -13.278 1.00 86.06 89 ARG A C 1
ATOM 703 O O . ARG A 1 89 ? 13.165 -5.987 -13.534 1.00 86.06 89 ARG A O 1
ATOM 710 N N . LYS A 1 90 ? 14.524 -4.185 -13.539 1.00 81.69 90 LYS A N 1
ATOM 711 C CA . LYS A 1 90 ? 15.663 -4.832 -14.210 1.00 81.69 90 LYS A CA 1
ATOM 712 C C . LYS A 1 90 ? 16.224 -5.999 -13.402 1.00 81.69 90 LYS A C 1
ATOM 714 O O . LYS A 1 90 ? 16.642 -6.988 -13.991 1.00 81.69 90 LYS A O 1
ATOM 719 N N . ASP A 1 91 ? 16.195 -5.875 -12.079 1.00 74.25 91 ASP A N 1
ATOM 720 C CA . ASP A 1 91 ? 16.809 -6.849 -11.178 1.00 74.25 91 ASP A CA 1
ATOM 721 C C . ASP A 1 91 ? 15.847 -7.981 -10.783 1.00 74.25 91 ASP A C 1
ATOM 723 O O . ASP A 1 91 ? 16.284 -9.105 -10.549 1.00 74.25 91 ASP A O 1
ATOM 727 N N . ALA A 1 92 ? 14.541 -7.699 -10.693 1.00 68.19 92 ALA A N 1
ATOM 728 C CA . ALA A 1 92 ? 13.566 -8.602 -10.075 1.00 68.19 92 ALA A CA 1
ATOM 729 C C . ALA A 1 92 ? 12.505 -9.170 -11.032 1.00 68.19 92 ALA A C 1
ATOM 731 O O . ALA A 1 92 ? 11.896 -10.191 -10.714 1.00 68.19 92 ALA A O 1
ATOM 732 N N . LEU A 1 93 ? 12.246 -8.542 -12.185 1.00 64.81 93 LEU A N 1
ATOM 733 C CA . LEU A 1 93 ? 11.181 -8.961 -13.102 1.00 64.81 93 LEU A CA 1
ATOM 734 C C . LEU A 1 93 ? 11.767 -9.580 -14.376 1.00 64.81 93 LEU A C 1
ATOM 736 O O . LEU A 1 93 ? 11.878 -8.944 -15.418 1.00 64.81 93 LEU A O 1
ATOM 740 N N . VAL A 1 94 ? 12.083 -10.877 -14.306 1.00 61.16 94 VAL A N 1
ATOM 741 C CA . VAL A 1 94 ? 12.524 -11.687 -15.464 1.00 61.16 94 VAL A CA 1
ATOM 742 C C . VAL A 1 94 ? 11.374 -11.937 -16.469 1.00 61.16 94 VAL A C 1
ATOM 744 O O . VAL A 1 94 ? 11.598 -12.396 -17.586 1.00 61.16 94 VAL A O 1
ATOM 747 N N . PHE A 1 95 ? 10.133 -11.596 -16.098 1.00 54.22 95 PHE A N 1
ATOM 748 C CA . PHE A 1 95 ? 8.906 -11.821 -16.877 1.00 54.22 95 PHE A CA 1
ATOM 749 C C . PHE A 1 95 ? 8.549 -10.713 -17.891 1.00 54.22 95 PHE A C 1
ATOM 751 O O . PHE A 1 95 ? 7.574 -10.859 -18.626 1.00 54.22 95 PHE A O 1
ATOM 758 N N . ASP A 1 96 ? 9.326 -9.627 -17.983 1.00 50.62 96 ASP A N 1
ATOM 759 C CA . ASP A 1 96 ? 8.983 -8.430 -18.781 1.00 50.62 96 ASP A CA 1
ATOM 760 C C . ASP A 1 96 ? 8.908 -8.680 -20.309 1.00 50.62 96 ASP A C 1
ATOM 762 O O . ASP A 1 96 ? 8.354 -7.874 -21.049 1.00 50.62 96 ASP A O 1
ATOM 766 N N . ARG A 1 97 ? 9.393 -9.825 -20.819 1.00 50.66 97 ARG A N 1
ATOM 767 C CA . ARG A 1 97 ? 9.384 -10.115 -22.269 1.00 50.66 97 ARG A CA 1
ATOM 768 C C . ARG A 1 97 ? 8.019 -10.470 -22.875 1.00 50.66 97 ARG A C 1
ATOM 770 O O . ARG A 1 97 ? 7.943 -10.528 -24.097 1.00 50.66 97 ARG A O 1
ATOM 777 N N . PHE A 1 98 ? 6.967 -10.700 -22.085 1.00 46.66 98 PHE A N 1
ATOM 778 C CA . PHE A 1 98 ? 5.687 -11.211 -22.612 1.00 46.66 98 PHE A CA 1
ATOM 779 C C . PHE A 1 98 ? 4.464 -10.295 -22.436 1.00 46.66 98 PHE A C 1
ATOM 781 O O . PHE A 1 98 ? 3.388 -10.664 -22.894 1.00 46.66 98 PHE A O 1
ATOM 788 N N . MET A 1 99 ? 4.586 -9.107 -21.830 1.00 47.81 99 MET A N 1
ATOM 789 C CA . MET A 1 99 ? 3.426 -8.225 -21.579 1.00 47.81 99 MET A CA 1
ATOM 790 C C . MET A 1 99 ? 3.633 -6.761 -22.003 1.00 47.81 99 MET A C 1
ATOM 792 O O . MET A 1 99 ? 3.121 -5.854 -21.357 1.00 47.81 99 MET A O 1
ATOM 796 N N . VAL A 1 100 ? 4.360 -6.508 -23.098 1.00 44.59 100 VAL A N 1
ATOM 797 C CA . VAL A 1 100 ? 4.414 -5.170 -23.740 1.00 44.59 100 VAL A CA 1
ATOM 798 C C . VAL A 1 100 ? 3.641 -5.163 -25.071 1.00 44.59 100 VAL A C 1
ATOM 800 O O . VAL A 1 100 ? 3.909 -4.371 -25.968 1.00 44.59 100 VAL A O 1
ATOM 803 N N . THR A 1 101 ? 2.681 -6.072 -25.259 1.00 36.56 101 THR A N 1
ATOM 804 C CA . THR A 1 101 ? 1.850 -6.088 -26.474 1.00 36.56 101 THR A CA 1
ATOM 805 C C . THR A 1 101 ? 0.425 -6.520 -26.158 1.00 36.56 101 THR A C 1
ATOM 807 O O . THR A 1 101 ? 0.037 -7.643 -26.462 1.00 36.56 101 THR A O 1
ATOM 810 N N . LEU A 1 102 ? -0.337 -5.622 -25.535 1.00 36.22 102 LEU A N 1
ATOM 811 C CA . LEU A 1 102 ? -1.790 -5.527 -25.683 1.00 36.22 102 LEU A CA 1
ATOM 812 C C . LEU A 1 102 ? -2.170 -4.048 -25.740 1.00 36.22 102 LEU A C 1
ATOM 814 O O . LEU A 1 102 ? -1.637 -3.289 -24.899 1.00 36.22 102 LEU A O 1
#

Foldseek 3Di:
DQVLLCDALLVLLVVCVDVVSVVVCPDPVNLVSLVSNVVVDPPDDPDDPVDRSSLLSCLVRAQAFPPPRDGNQPDHDVVVSTRHHPVVCVVPPPPVPPPPPD

Mean predicted aligned error: 6.72 Å